Protein AF-A0A4Z1NS01-F1 (afdb_monomer_lite)

Secondary structure (DSSP, 8-state):
-EEE--HHHHHHHHHH----TTS---TTS-EEE-TT-HHHHHTHHHHHHHHHH---HHHHHHHHHHHHHHHHH--HHHHHHHHHHHTTEE-GGGGGGT--TT-EEEEEETTEEEEEEEEEEEEEEETTTEEEEEEEEEEEEE-SS-EEEEEEEEEEEHHHHSGGG--EEGGGSSEE-

Foldseek 3Di:
DDKDADLLLLVLLLVQCVDALADDNPSRGMDDADPVRLSCLQCLVVLVVCLVVDPPPVSNVVSVVSNVVNVVSQDPVNVVQVVQVVVQWHFQVCPSSADGQQDWKWAADPNDIFIWGFHDWDWDQDPVQGIKIKTWTWGWDDPPPDTDIDIDIDIFGNVVQPPPRDIHGQVVTNMHD

Structure (mmCIF, N/CA/C/O backbone):
data_AF-A0A4Z1NS01-F1
#
_entry.id   AF-A0A4Z1NS01-F1
#
loop_
_atom_site.group_PDB
_atom_site.id
_atom_site.type_symbol
_atom_site.label_atom_id
_atom_site.label_alt_id
_atom_site.label_comp_id
_atom_site.label_asym_id
_atom_s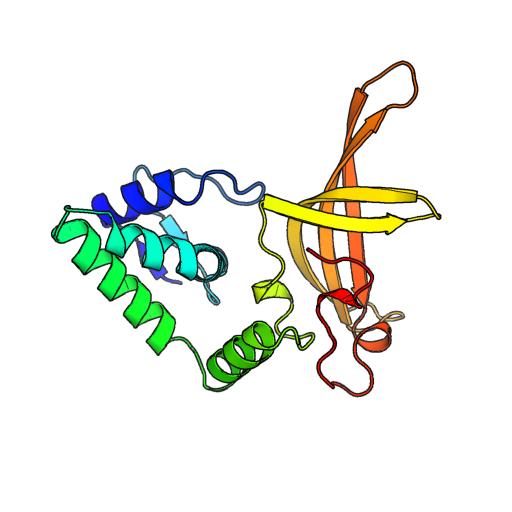ite.label_entity_id
_atom_site.label_seq_id
_atom_site.pdbx_PDB_ins_code
_atom_site.Cartn_x
_atom_site.Cartn_y
_atom_site.Cartn_z
_atom_site.occupancy
_atom_site.B_iso_or_equiv
_atom_site.auth_seq_id
_atom_site.auth_comp_id
_atom_site.auth_asym_id
_atom_site.auth_atom_id
_atom_site.pdbx_PDB_model_num
ATOM 1 N N . MET A 1 1 ? -14.064 10.890 -1.251 1.00 85.31 1 MET A N 1
ATOM 2 C CA . MET A 1 1 ? -13.662 11.161 0.141 1.00 85.31 1 MET A CA 1
ATOM 3 C C . MET A 1 1 ? -14.589 10.410 1.088 1.00 85.31 1 MET A C 1
ATOM 5 O O . MET A 1 1 ? -15.787 10.378 0.828 1.00 85.31 1 MET A O 1
ATOM 9 N N . VAL A 1 2 ? -14.050 9.786 2.135 1.00 88.50 2 VAL A N 1
ATOM 10 C CA . VAL A 1 2 ? -14.796 9.156 3.239 1.00 88.50 2 VAL A CA 1
ATOM 11 C C . VAL A 1 2 ? -14.303 9.752 4.553 1.00 88.50 2 VAL A C 1
ATOM 13 O O . VAL A 1 2 ? -13.106 9.991 4.690 1.00 88.50 2 VAL A O 1
ATOM 16 N N . THR A 1 3 ? -15.206 9.983 5.502 1.00 92.00 3 THR A N 1
ATOM 17 C CA . THR A 1 3 ? -14.872 10.524 6.826 1.00 92.00 3 THR A CA 1
ATOM 18 C C . THR A 1 3 ? -15.248 9.511 7.897 1.00 92.00 3 THR A C 1
ATOM 20 O O . THR A 1 3 ? -16.369 9.001 7.913 1.00 92.00 3 THR A O 1
ATOM 23 N N . ILE A 1 4 ? -14.306 9.217 8.790 1.00 91.56 4 ILE A N 1
ATOM 24 C CA . ILE A 1 4 ? -14.479 8.284 9.901 1.00 91.56 4 ILE A CA 1
ATOM 25 C C . ILE A 1 4 ? -14.627 9.087 11.192 1.00 91.56 4 ILE A C 1
ATOM 27 O O . ILE A 1 4 ? -13.698 9.777 11.603 1.00 91.56 4 ILE A O 1
ATOM 31 N N . ASN A 1 5 ? -15.791 8.945 11.831 1.00 91.94 5 ASN A N 1
ATOM 32 C CA . ASN A 1 5 ? -16.143 9.611 13.092 1.00 91.94 5 ASN A CA 1
ATOM 33 C C . ASN A 1 5 ? -16.364 8.629 14.254 1.00 91.94 5 ASN A C 1
ATOM 35 O O . ASN A 1 5 ? -16.701 9.049 15.355 1.00 91.94 5 ASN A O 1
ATOM 39 N N . SER A 1 6 ? -16.244 7.320 14.011 1.00 92.06 6 SER A N 1
ATOM 40 C CA . SER A 1 6 ? -16.468 6.293 15.034 1.00 92.06 6 SER A CA 1
ATOM 41 C C . SER A 1 6 ? -15.272 6.236 15.993 1.00 92.06 6 SER A C 1
ATOM 43 O O . SER A 1 6 ? -14.186 5.858 15.545 1.00 92.06 6 SER A O 1
ATOM 45 N N . PRO A 1 7 ? -15.431 6.554 17.295 1.00 90.88 7 PRO A N 1
ATOM 46 C CA . PRO A 1 7 ? -14.314 6.551 18.247 1.00 90.88 7 PRO A CA 1
ATOM 47 C C . PRO A 1 7 ? -13.628 5.183 18.372 1.00 90.88 7 PRO A C 1
ATOM 49 O O . PRO A 1 7 ? -12.417 5.092 18.545 1.00 90.88 7 PRO A O 1
ATOM 52 N N . GLN A 1 8 ? -14.402 4.109 18.246 1.00 90.31 8 GLN A N 1
ATOM 53 C CA . GLN A 1 8 ? -13.959 2.722 18.345 1.00 90.31 8 GLN A CA 1
ATOM 54 C C . GLN A 1 8 ? -13.109 2.366 17.131 1.00 90.31 8 GLN A C 1
ATOM 56 O O . GLN A 1 8 ? -12.007 1.850 17.281 1.00 90.31 8 GLN A O 1
ATOM 61 N N . LEU A 1 9 ? -13.581 2.723 15.934 1.00 89.94 9 LEU A N 1
ATOM 62 C CA . LEU A 1 9 ? -12.831 2.491 14.705 1.00 89.94 9 LEU A CA 1
ATOM 63 C C . LEU A 1 9 ? -11.557 3.342 14.655 1.00 89.94 9 LEU A C 1
ATOM 65 O O . LEU A 1 9 ? -10.509 2.849 14.252 1.00 89.94 9 LEU A O 1
ATOM 69 N N . LEU A 1 10 ? -11.624 4.593 15.113 1.00 91.50 10 LEU A N 1
ATOM 70 C CA . LEU A 1 10 ? -10.462 5.470 15.242 1.00 91.50 10 LEU A CA 1
ATOM 71 C C . LEU A 1 10 ? -9.421 4.898 16.211 1.00 91.50 10 LEU A C 1
ATOM 73 O O . LEU A 1 10 ? -8.236 4.852 15.883 1.00 91.50 10 LEU A O 1
ATOM 77 N N . LYS A 1 11 ? -9.857 4.386 17.367 1.00 89.56 11 LYS A N 1
ATOM 78 C CA . LYS A 1 11 ? -8.981 3.698 18.321 1.00 89.56 11 LYS A CA 1
ATOM 79 C C . LYS A 1 11 ? -8.326 2.466 17.692 1.00 89.56 11 LYS A C 1
ATOM 81 O O . LYS A 1 11 ? -7.112 2.314 17.801 1.00 89.56 11 LYS A O 1
ATOM 86 N N . THR A 1 12 ? -9.092 1.627 16.993 1.00 89.81 12 THR A N 1
ATOM 87 C CA . THR A 1 12 ? -8.538 0.469 16.276 1.00 89.81 12 THR A CA 1
ATOM 88 C C . THR A 1 12 ? -7.515 0.902 15.223 1.00 89.81 12 THR A C 1
ATOM 90 O O . THR A 1 12 ? -6.423 0.344 15.166 1.00 89.81 12 THR A O 1
ATOM 93 N N . LEU A 1 13 ? -7.810 1.925 14.417 1.00 89.44 13 LEU A N 1
ATOM 94 C CA . LEU A 1 13 ? -6.865 2.440 13.422 1.00 89.44 13 LEU A CA 1
ATOM 95 C C . LEU A 1 13 ? -5.586 2.977 14.077 1.00 89.44 13 LEU A C 1
ATOM 97 O O . LEU A 1 13 ? -4.500 2.684 13.588 1.00 89.44 13 LEU A O 1
ATOM 101 N N . LYS A 1 14 ? -5.685 3.660 15.221 1.00 88.31 14 LYS A N 1
ATOM 102 C CA . LYS A 1 14 ? -4.523 4.114 16.003 1.00 88.31 14 LYS A CA 1
ATOM 103 C C . LYS A 1 14 ? -3.631 2.959 16.467 1.00 88.31 14 LYS A C 1
ATOM 105 O O . LYS A 1 14 ? -2.412 3.096 16.500 1.00 88.31 14 LYS A O 1
ATOM 110 N N . GLU A 1 15 ? -4.224 1.821 16.823 1.00 86.31 15 GLU A N 1
ATOM 111 C CA . GLU A 1 15 ? -3.492 0.621 17.254 1.00 86.31 15 GLU A CA 1
ATOM 112 C C . GLU A 1 15 ? -2.806 -0.110 16.082 1.00 86.31 15 GLU A C 1
ATOM 114 O O . GLU A 1 15 ? -1.717 -0.678 16.251 1.00 86.31 15 GLU A O 1
ATOM 119 N N . LEU A 1 16 ? -3.437 -0.097 14.902 1.00 86.12 16 LEU A N 1
ATOM 120 C CA . LEU A 1 16 ? -2.968 -0.803 13.704 1.00 86.12 16 LEU A CA 1
ATOM 121 C C . LEU A 1 16 ? -1.969 0.017 12.878 1.00 86.12 16 LEU A C 1
ATOM 123 O O . LEU A 1 16 ? -0.950 -0.511 12.428 1.00 86.12 16 LEU A O 1
ATOM 127 N N . VAL A 1 17 ? -2.227 1.310 12.692 1.00 83.25 17 VAL A N 1
ATOM 128 C CA . VAL A 1 17 ? -1.383 2.224 11.914 1.00 83.25 17 VAL A CA 1
ATOM 129 C C . VAL A 1 17 ? -0.287 2.777 12.822 1.00 83.25 17 VAL A C 1
ATOM 131 O O . VAL A 1 17 ? -0.294 3.933 13.235 1.00 83.25 17 VAL A O 1
ATOM 134 N N . ARG A 1 18 ? 0.669 1.913 13.173 1.00 70.19 18 ARG A N 1
ATOM 135 C CA . ARG A 1 18 ? 1.749 2.257 14.115 1.00 70.19 18 ARG A CA 1
ATOM 136 C C . ARG A 1 18 ? 2.758 3.250 13.548 1.00 70.19 18 ARG A C 1
ATOM 138 O O . ARG A 1 18 ? 3.418 3.949 14.308 1.00 70.19 18 ARG A O 1
ATOM 145 N N . PHE A 1 19 ? 2.910 3.276 12.228 1.00 72.31 19 PHE A N 1
ATOM 146 C CA . PHE A 1 19 ? 3.875 4.126 11.551 1.00 72.31 19 PHE A CA 1
ATOM 147 C C . PHE A 1 19 ? 3.408 4.417 10.125 1.00 72.31 19 PHE A C 1
ATOM 149 O O . PHE A 1 19 ? 3.300 3.505 9.312 1.00 72.31 19 PHE A O 1
ATOM 156 N N . SER A 1 20 ? 3.145 5.689 9.833 1.00 71.38 20 SER A N 1
ATOM 157 C CA . SER A 1 20 ? 2.929 6.191 8.477 1.00 71.38 20 SER A CA 1
ATOM 158 C C . SER A 1 20 ? 3.734 7.482 8.328 1.00 71.38 20 SER A C 1
ATOM 160 O O . SER A 1 20 ? 3.365 8.494 8.921 1.00 71.38 20 SER A O 1
ATOM 162 N N . PRO A 1 21 ? 4.859 7.483 7.592 1.00 68.56 21 PRO A N 1
ATOM 163 C CA . PRO A 1 21 ? 5.715 8.669 7.466 1.00 68.56 21 PRO A CA 1
ATOM 164 C C . PRO A 1 21 ? 5.042 9.855 6.771 1.00 68.56 21 PRO A C 1
ATOM 166 O O . PRO A 1 21 ? 5.552 10.971 6.821 1.00 68.56 21 PRO A O 1
ATOM 169 N N . SER A 1 22 ? 3.959 9.592 6.044 1.00 65.44 22 SER A N 1
ATOM 170 C CA . SER A 1 22 ? 3.348 10.522 5.100 1.00 65.44 22 SER A CA 1
ATOM 171 C C . SER A 1 22 ? 2.025 11.112 5.545 1.00 65.44 22 SER A C 1
ATOM 173 O O . SER A 1 22 ? 1.581 12.083 4.935 1.00 65.44 22 SER A O 1
ATOM 175 N N . GLU A 1 23 ? 1.415 10.560 6.589 1.00 69.62 23 GLU A N 1
ATOM 176 C CA . GLU A 1 23 ? 0.100 10.965 7.069 1.00 69.62 23 GLU A CA 1
ATOM 177 C C . GLU A 1 23 ? 0.149 11.219 8.578 1.00 69.62 23 GLU A C 1
ATOM 179 O O . GLU A 1 23 ? 0.834 10.516 9.322 1.00 69.62 23 GLU A O 1
ATOM 184 N N . SER A 1 24 ? -0.584 12.233 9.041 1.00 67.88 24 SER A N 1
ATOM 185 C CA . SER A 1 24 ? -0.752 12.491 10.473 1.00 67.88 24 SER A CA 1
ATOM 186 C C . SER A 1 24 ? -1.533 11.344 11.116 1.00 67.88 24 SER A C 1
ATOM 188 O O . SER A 1 24 ? -2.661 11.064 10.712 1.00 67.88 24 SER A O 1
ATOM 190 N N . LEU A 1 25 ? -0.967 10.719 12.149 1.00 71.75 25 LEU A N 1
ATOM 191 C CA . LEU A 1 25 ? -1.591 9.623 12.906 1.00 71.75 25 LEU A CA 1
ATOM 192 C C . LEU A 1 25 ? -2.531 10.128 14.018 1.00 71.75 25 LEU A C 1
ATOM 194 O O . LEU A 1 25 ? -2.655 9.515 15.082 1.00 71.75 25 LEU A O 1
ATOM 198 N N . ASP A 1 26 ? -3.197 11.255 13.773 1.00 78.12 26 ASP A N 1
ATOM 199 C CA . ASP A 1 26 ? -4.083 11.906 14.734 1.00 78.12 26 ASP A CA 1
ATOM 200 C C . ASP A 1 26 ? -5.495 11.322 14.635 1.00 78.12 26 ASP A C 1
ATOM 202 O O . ASP A 1 26 ? -6.409 11.888 14.039 1.00 78.12 26 ASP A O 1
ATOM 206 N N . PHE A 1 27 ? -5.678 10.155 15.249 1.00 82.31 27 PHE A N 1
ATOM 207 C CA . PHE A 1 27 ? -6.963 9.450 15.308 1.00 82.31 27 PHE A CA 1
ATOM 208 C C . PHE A 1 27 ? -7.863 9.902 16.474 1.00 82.31 27 PHE A C 1
ATOM 210 O O . PHE A 1 27 ? -8.794 9.196 16.843 1.00 82.31 27 PHE A O 1
ATOM 217 N N . ASP A 1 28 ? -7.605 11.054 17.095 1.00 80.62 28 ASP A N 1
ATOM 218 C CA . ASP A 1 28 ? -8.315 11.458 18.319 1.00 80.62 28 ASP A CA 1
ATOM 219 C C . ASP A 1 28 ? -9.682 12.121 18.060 1.00 80.62 28 ASP A C 1
ATOM 221 O O . ASP A 1 28 ? -10.482 12.250 18.986 1.00 80.62 28 ASP A O 1
ATOM 225 N N . THR A 1 29 ? -9.970 12.549 16.824 1.00 84.06 29 THR A N 1
ATOM 226 C CA . THR A 1 29 ? -11.216 13.272 16.493 1.00 84.06 29 THR A CA 1
ATOM 227 C C . THR A 1 29 ? -11.957 12.683 15.295 1.00 84.06 29 THR A C 1
ATOM 229 O O . THR A 1 29 ? -12.912 11.935 15.469 1.00 84.06 29 THR A O 1
ATOM 232 N N . GLN A 1 30 ? -11.538 13.031 14.083 1.00 87.94 30 GLN A N 1
ATOM 233 C CA . GLN A 1 30 ? -12.054 12.502 12.828 1.00 87.94 30 GLN A CA 1
ATOM 234 C C . GLN A 1 30 ? -10.909 12.427 11.826 1.00 87.94 30 GLN A C 1
ATOM 236 O O . GLN A 1 30 ? -10.032 13.291 11.808 1.00 87.94 30 GLN A O 1
ATOM 241 N N . VAL A 1 31 ? -10.949 11.430 10.951 1.00 89.06 31 VAL A N 1
ATOM 242 C CA . VAL A 1 31 ? -9.994 11.307 9.843 1.00 89.06 31 VAL A CA 1
ATOM 243 C C . VAL A 1 31 ? -10.754 11.206 8.532 1.00 89.06 31 VAL A C 1
ATOM 245 O O . VAL A 1 31 ? -11.840 10.625 8.476 1.00 89.06 31 VAL A O 1
ATOM 248 N N . SER A 1 32 ? -10.208 11.807 7.477 1.00 89.62 32 SER A N 1
ATOM 249 C CA . SER A 1 32 ? -10.791 11.754 6.137 1.00 89.62 32 SER A CA 1
ATOM 250 C C . SER A 1 32 ? -9.783 11.207 5.144 1.00 89.62 32 SER A C 1
ATOM 252 O O . SER A 1 32 ? -8.623 11.606 5.157 1.00 89.62 32 SER A O 1
ATOM 254 N N . TYR A 1 33 ? -10.248 10.311 4.277 1.00 89.19 33 TYR A N 1
ATOM 255 C CA . TYR A 1 33 ? -9.426 9.664 3.262 1.00 89.19 33 TYR A CA 1
ATOM 256 C C . TYR A 1 33 ? -10.043 9.843 1.880 1.00 89.19 33 TYR A C 1
ATOM 258 O O . TYR A 1 33 ? -11.251 9.664 1.683 1.00 89.19 33 TYR A O 1
ATOM 266 N N . ASP A 1 34 ? -9.205 10.170 0.904 1.00 88.81 34 ASP A N 1
ATOM 267 C CA . ASP A 1 34 ? -9.600 10.259 -0.495 1.00 88.81 34 ASP A CA 1
ATOM 268 C C . ASP A 1 34 ? -9.497 8.919 -1.207 1.00 88.81 34 ASP A C 1
ATOM 270 O O . ASP A 1 34 ? -8.727 8.049 -0.810 1.00 88.81 34 ASP A O 1
ATOM 274 N N . SER A 1 35 ? -10.287 8.758 -2.273 1.00 85.94 35 SER A N 1
ATOM 275 C CA . SER A 1 35 ? -10.190 7.593 -3.155 1.00 85.94 35 SER A CA 1
ATOM 276 C C . SER A 1 35 ? -8.790 7.555 -3.796 1.00 85.94 35 SER A C 1
ATOM 278 O O . SER A 1 35 ? -8.307 8.608 -4.219 1.00 85.94 35 SER A O 1
ATOM 280 N N . PRO A 1 36 ? -8.122 6.388 -3.870 1.00 88.19 36 PRO A N 1
ATOM 281 C CA . PRO A 1 36 ? -8.668 5.047 -3.665 1.00 88.19 36 PRO A CA 1
ATOM 282 C C . PRO A 1 36 ? -8.473 4.504 -2.242 1.00 88.19 36 PRO A C 1
ATOM 284 O O . PRO A 1 36 ? -8.387 3.300 -2.054 1.00 88.19 36 PRO A O 1
ATOM 287 N N . TYR A 1 37 ? -8.445 5.378 -1.234 1.00 89.81 37 TYR A N 1
ATOM 288 C CA . TYR A 1 37 ? -8.426 5.041 0.191 1.00 89.81 37 TYR A CA 1
ATOM 289 C C . TYR A 1 37 ? -7.190 4.227 0.594 1.00 89.81 37 TYR A C 1
ATOM 291 O O . TYR A 1 37 ? -7.299 3.234 1.314 1.00 89.81 37 TYR A O 1
ATOM 299 N N . ASN A 1 38 ? -6.013 4.653 0.115 1.00 88.25 38 ASN A N 1
ATOM 300 C CA . ASN A 1 38 ? -4.746 3.916 0.199 1.00 88.25 38 ASN A CA 1
ATOM 301 C C . ASN A 1 38 ? -4.471 3.345 1.590 1.00 88.25 38 ASN A C 1
ATOM 303 O O . ASN A 1 38 ? -4.309 2.134 1.722 1.00 88.25 38 ASN A O 1
ATOM 307 N N . LEU A 1 39 ? -4.477 4.189 2.628 1.00 88.31 39 LEU A N 1
ATOM 308 C CA . LEU A 1 39 ? -4.221 3.759 4.004 1.00 88.31 39 LEU A CA 1
ATOM 309 C C . LEU A 1 39 ? -5.190 2.646 4.433 1.00 88.31 39 LEU A C 1
ATOM 311 O O . LEU A 1 39 ? -4.768 1.608 4.939 1.00 88.31 39 LEU A O 1
ATOM 315 N N . LEU A 1 40 ? -6.487 2.809 4.165 1.00 91.00 40 LEU A N 1
ATOM 316 C CA . LEU A 1 40 ? -7.503 1.823 4.542 1.00 91.00 40 LEU A CA 1
ATOM 317 C C . LEU A 1 40 ? -7.327 0.498 3.780 1.00 91.00 40 LEU A C 1
ATOM 319 O O . LEU A 1 40 ? -7.480 -0.575 4.363 1.00 91.00 40 LEU A O 1
ATOM 323 N N . HIS A 1 41 ? -6.956 0.552 2.498 1.00 90.81 41 HIS A N 1
ATOM 324 C CA . HIS A 1 41 ? -6.635 -0.644 1.715 1.00 90.81 41 HIS A CA 1
ATOM 325 C C . HIS A 1 41 ? -5.375 -1.352 2.224 1.00 90.81 41 HIS A C 1
ATOM 327 O O . HIS A 1 41 ? -5.375 -2.578 2.350 1.00 90.81 41 HIS A O 1
ATOM 333 N N . HIS A 1 42 ? -4.332 -0.594 2.557 1.00 90.44 42 HIS A N 1
ATOM 334 C CA . HIS A 1 42 ? -3.060 -1.109 3.060 1.00 90.44 42 HIS A CA 1
ATOM 335 C C . HIS A 1 42 ? -3.147 -1.778 4.429 1.00 90.44 42 HIS A C 1
ATOM 337 O O . HIS A 1 42 ? -2.295 -2.607 4.743 1.00 90.44 42 HIS A O 1
ATOM 343 N N . HIS A 1 43 ? -4.144 -1.414 5.236 1.00 90.75 43 HIS A N 1
ATOM 344 C CA . HIS A 1 43 ? -4.374 -1.988 6.562 1.00 90.75 43 HIS A CA 1
ATOM 345 C C . HIS A 1 43 ? -5.556 -2.969 6.604 1.00 90.75 43 HIS A C 1
ATOM 347 O O . HIS A 1 43 ? -6.006 -3.379 7.676 1.00 90.75 43 HIS A O 1
ATOM 353 N N . ARG A 1 44 ? -6.086 -3.372 5.438 1.00 90.88 44 ARG A N 1
ATOM 354 C CA . ARG A 1 44 ? -7.242 -4.279 5.344 1.00 90.88 44 ARG A CA 1
ATOM 355 C C . ARG A 1 44 ? -6.961 -5.647 5.970 1.00 90.88 44 ARG A C 1
ATOM 357 O O . ARG A 1 44 ? -7.859 -6.226 6.579 1.00 90.88 44 ARG A O 1
ATOM 364 N N . ALA A 1 45 ? -5.749 -6.177 5.802 1.00 89.25 45 ALA A N 1
ATOM 365 C CA . ALA A 1 45 ? -5.369 -7.475 6.356 1.00 89.25 45 ALA A CA 1
ATOM 366 C C . ALA A 1 45 ? -5.300 -7.423 7.889 1.00 89.25 45 ALA A C 1
ATOM 368 O O . ALA A 1 45 ? -5.826 -8.307 8.562 1.00 89.25 45 ALA A O 1
ATOM 369 N N . GLU A 1 46 ? -4.733 -6.353 8.438 1.00 91.25 46 GLU A N 1
ATOM 370 C CA . GLU A 1 46 ? -4.630 -6.126 9.877 1.00 91.25 46 GLU A CA 1
ATOM 371 C C . GLU A 1 46 ? -5.999 -5.891 10.514 1.00 91.25 46 GLU A C 1
ATOM 373 O O . GLU A 1 46 ? -6.258 -6.413 11.595 1.00 91.25 46 GLU A O 1
ATOM 378 N N . LEU A 1 47 ? -6.908 -5.189 9.829 1.00 92.19 47 LEU A N 1
ATOM 379 C CA . LEU A 1 47 ? -8.302 -5.054 10.264 1.00 92.19 47 LEU A CA 1
ATOM 380 C C . LEU A 1 47 ? -9.001 -6.419 10.334 1.00 92.19 47 LEU A C 1
ATOM 382 O O . LEU A 1 47 ? -9.666 -6.719 11.323 1.00 92.19 47 LEU A O 1
ATOM 386 N N . LEU A 1 48 ? -8.829 -7.269 9.316 1.00 91.50 48 LEU A N 1
ATOM 387 C CA . LEU A 1 48 ? -9.383 -8.629 9.311 1.00 91.50 48 LEU A CA 1
ATOM 388 C C . LEU A 1 48 ? -8.805 -9.503 10.429 1.00 91.50 48 LEU A C 1
ATOM 390 O O . LEU A 1 48 ? -9.525 -10.332 10.983 1.00 91.50 48 LEU A O 1
ATOM 394 N N . GLU A 1 49 ? -7.526 -9.332 10.761 1.00 91.75 49 GLU A N 1
ATOM 395 C CA . GLU A 1 49 ? -6.886 -10.060 11.856 1.00 91.75 49 GLU A CA 1
ATOM 396 C C . GLU A 1 49 ? -7.347 -9.554 13.227 1.00 91.75 49 GLU A C 1
ATOM 398 O O . GLU A 1 49 ? -7.671 -10.356 14.103 1.00 91.75 49 GLU A O 1
ATOM 403 N N . TYR A 1 50 ? -7.480 -8.236 13.392 1.00 90.25 50 TYR A N 1
ATOM 404 C CA . TYR A 1 50 ? -8.023 -7.616 14.602 1.00 90.25 50 TYR A CA 1
ATOM 405 C C . TYR A 1 50 ? -9.419 -8.149 14.937 1.00 90.25 50 TYR A C 1
ATOM 407 O O . TYR A 1 50 ? -9.730 -8.422 16.096 1.00 90.25 50 TYR A O 1
ATOM 415 N N . LYS A 1 51 ? -10.252 -8.390 13.916 1.00 90.94 51 LYS A N 1
ATOM 416 C CA . LYS A 1 51 ? -11.583 -8.976 14.114 1.00 90.94 51 LYS A CA 1
ATOM 417 C C . LYS A 1 51 ? -11.574 -10.361 14.757 1.00 90.94 51 LYS A C 1
ATOM 419 O O . LYS A 1 51 ? -12.559 -10.737 15.380 1.00 90.94 51 LYS A O 1
ATOM 424 N N . LYS A 1 52 ? -10.506 -11.142 14.579 1.00 90.12 52 LYS A N 1
ATOM 425 C CA . LYS A 1 52 ? -10.414 -12.498 15.144 1.00 90.12 52 LYS A CA 1
ATOM 426 C C . LYS A 1 52 ? -10.058 -12.486 16.627 1.00 90.12 52 LYS A C 1
ATOM 428 O O . LYS A 1 52 ? -10.290 -13.480 17.307 1.00 90.12 52 LYS A O 1
ATOM 433 N N . THR A 1 53 ? -9.446 -11.404 17.101 1.00 88.12 53 THR A N 1
ATOM 434 C CA . THR A 1 53 ? -8.865 -11.311 18.445 1.00 88.12 53 THR A CA 1
ATOM 435 C C . THR A 1 53 ? -9.614 -10.342 19.356 1.00 88.12 53 THR A C 1
ATOM 437 O O . THR A 1 53 ? -9.525 -10.477 20.576 1.00 88.12 53 THR A O 1
ATOM 440 N N . SER A 1 54 ? -10.364 -9.390 18.795 1.00 87.62 54 SER A N 1
ATOM 441 C CA . SER A 1 54 ? -11.132 -8.414 19.567 1.00 87.62 54 SER A CA 1
ATOM 442 C C . SER A 1 54 ? -12.440 -8.991 20.119 1.00 87.62 54 SER A C 1
ATOM 444 O O . SER A 1 54 ? -13.141 -9.738 19.440 1.00 87.62 54 SER A O 1
ATOM 446 N N . ALA A 1 55 ? -12.781 -8.593 21.346 1.00 88.25 55 ALA A N 1
ATOM 447 C CA . ALA A 1 55 ? -14.059 -8.881 22.004 1.00 88.25 55 ALA A CA 1
ATOM 448 C C . ALA A 1 55 ? -15.012 -7.666 22.022 1.00 88.25 55 ALA A C 1
ATOM 450 O O . ALA A 1 55 ? -16.100 -7.747 22.584 1.00 88.25 55 ALA A O 1
ATOM 451 N N . ASP A 1 56 ? -14.602 -6.529 21.449 1.00 90.38 56 ASP A N 1
ATOM 452 C CA . ASP A 1 56 ? -15.428 -5.320 21.374 1.00 90.38 56 ASP A CA 1
ATOM 453 C C . ASP A 1 56 ? -16.414 -5.429 20.200 1.00 90.38 56 ASP A C 1
ATOM 455 O O . ASP A 1 56 ? -16.064 -5.148 19.053 1.00 90.38 56 ASP A O 1
ATOM 459 N N . GLU A 1 57 ? -17.649 -5.847 20.491 1.00 90.38 57 GLU A N 1
ATOM 460 C CA . GLU A 1 57 ? -18.716 -6.037 19.496 1.00 90.38 57 GLU A CA 1
ATOM 461 C C . GLU A 1 57 ? -18.967 -4.778 18.651 1.00 90.38 57 GLU A C 1
ATOM 463 O O . GLU A 1 57 ? -19.100 -4.865 17.431 1.00 90.38 57 GLU A O 1
ATOM 468 N N . THR A 1 58 ? -18.940 -3.590 19.263 1.00 89.75 58 THR A N 1
ATOM 469 C CA . THR A 1 58 ? -19.155 -2.322 18.549 1.00 89.75 58 THR A CA 1
ATOM 470 C C . THR A 1 58 ? -17.998 -2.007 17.601 1.00 89.75 58 THR A C 1
ATOM 472 O O . THR A 1 58 ? -18.212 -1.533 16.482 1.00 89.75 58 THR A O 1
ATOM 475 N N . ALA A 1 59 ? -16.754 -2.270 18.012 1.00 89.94 59 ALA A N 1
ATOM 476 C CA . ALA A 1 59 ? -15.609 -2.129 17.116 1.00 89.94 59 ALA A CA 1
ATOM 477 C C . ALA A 1 59 ? -15.706 -3.105 15.932 1.00 89.94 59 ALA A C 1
ATOM 479 O O . ALA A 1 59 ? -15.453 -2.709 14.794 1.00 89.94 59 ALA A O 1
ATOM 480 N N . LEU A 1 60 ? -16.118 -4.352 16.177 1.00 93.00 60 LEU A N 1
ATOM 481 C CA . LEU A 1 60 ? -16.289 -5.364 15.131 1.00 93.00 60 LEU A CA 1
ATOM 482 C C . LEU A 1 60 ? -17.330 -4.945 14.085 1.00 93.00 60 LEU A C 1
ATOM 484 O O . LEU A 1 60 ? -17.036 -5.020 12.890 1.00 93.00 60 LEU A O 1
ATOM 488 N N . GLU A 1 61 ? -18.492 -4.448 14.517 1.00 93.88 61 GLU A N 1
ATOM 489 C CA . GLU A 1 61 ? -19.546 -3.949 13.621 1.00 93.88 61 GLU A CA 1
ATOM 490 C C . GLU A 1 61 ? -19.059 -2.784 12.748 1.00 93.88 61 GLU A C 1
ATOM 492 O O . GLU A 1 61 ? -19.290 -2.756 11.536 1.00 93.88 61 GLU A O 1
ATOM 497 N N . HIS A 1 62 ? -18.329 -1.831 13.335 1.00 93.88 62 HIS A N 1
ATOM 498 C CA . HIS A 1 62 ? -17.785 -0.698 12.587 1.00 93.88 62 HIS A CA 1
ATOM 499 C C . HIS A 1 62 ? -16.687 -1.105 11.597 1.00 93.88 62 HIS A C 1
ATOM 501 O O . HIS A 1 62 ? -16.624 -0.557 10.493 1.00 93.88 62 HIS A O 1
ATOM 507 N N . ILE A 1 63 ? -15.836 -2.070 11.959 1.00 93.81 63 ILE A N 1
ATOM 508 C CA . ILE A 1 63 ? -14.841 -2.628 11.036 1.00 93.81 63 ILE A CA 1
ATOM 509 C C . ILE A 1 63 ? -15.546 -3.355 9.886 1.00 93.81 63 ILE A C 1
ATOM 511 O O . ILE A 1 63 ? -15.132 -3.205 8.737 1.00 93.81 63 ILE A O 1
ATOM 515 N N . ASP A 1 64 ? -16.621 -4.097 10.154 1.00 94.12 64 ASP A N 1
ATOM 516 C CA . ASP A 1 64 ? -17.403 -4.759 9.106 1.00 94.12 64 ASP A CA 1
ATOM 517 C C . ASP A 1 64 ? -18.018 -3.770 8.123 1.00 94.12 64 ASP A C 1
ATOM 519 O O . ASP A 1 64 ? -17.897 -3.953 6.908 1.00 94.12 64 ASP A O 1
ATOM 523 N N . LEU A 1 65 ? -18.597 -2.683 8.631 1.00 94.25 65 LEU A N 1
ATOM 524 C CA . LEU A 1 65 ? -19.113 -1.604 7.796 1.00 94.25 65 LEU A CA 1
ATOM 525 C C 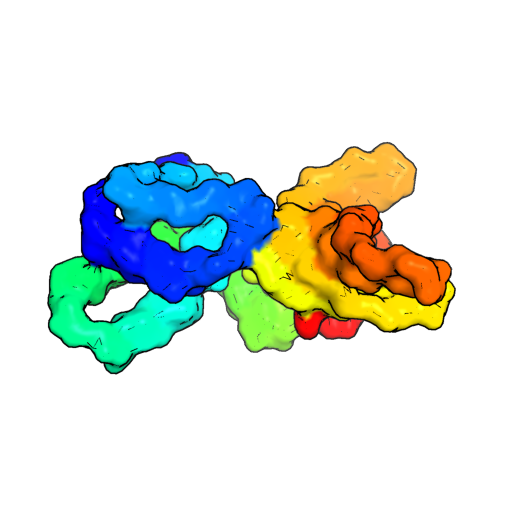. LEU A 1 65 ? -18.006 -0.998 6.924 1.00 94.25 65 LEU A C 1
ATOM 527 O O . LEU A 1 65 ? -18.201 -0.818 5.720 1.00 94.25 65 LEU A O 1
ATOM 531 N N . LEU A 1 66 ? -16.830 -0.730 7.501 1.00 93.19 66 LEU A N 1
ATOM 532 C CA . LEU A 1 66 ? -15.685 -0.206 6.756 1.00 93.19 66 LEU A CA 1
ATOM 533 C C . LEU A 1 66 ? -15.227 -1.177 5.655 1.00 93.19 66 LEU A C 1
ATOM 535 O O . LEU A 1 66 ? -15.010 -0.772 4.513 1.00 93.19 66 LEU A O 1
ATOM 539 N N . LEU A 1 67 ? -15.082 -2.465 5.969 1.00 92.38 67 LEU A N 1
ATOM 540 C CA . LEU A 1 67 ? -14.639 -3.478 5.008 1.00 92.38 67 LEU A CA 1
ATOM 541 C C . LEU A 1 67 ? -15.650 -3.689 3.877 1.00 92.38 67 LEU A C 1
ATOM 543 O O . LEU A 1 67 ? -15.236 -3.912 2.731 1.00 92.38 67 LEU A O 1
ATOM 547 N N . LEU A 1 68 ? -16.946 -3.612 4.196 1.00 92.75 68 LEU A N 1
ATOM 548 C CA . LEU A 1 68 ? -18.039 -3.658 3.229 1.00 92.75 68 LEU A CA 1
ATOM 549 C C . LEU A 1 68 ? -17.993 -2.442 2.300 1.00 92.75 68 LEU A C 1
ATOM 551 O O . LEU A 1 68 ? -18.046 -2.620 1.086 1.00 92.75 68 LEU A O 1
ATOM 555 N N . PHE A 1 69 ? -17.807 -1.241 2.853 1.00 92.56 69 PHE A N 1
ATOM 556 C CA . PHE A 1 69 ? -17.631 -0.009 2.081 1.00 92.56 69 PHE A CA 1
ATOM 557 C C . PHE A 1 69 ? -16.435 -0.103 1.121 1.00 92.56 69 PHE A C 1
ATOM 559 O O . PHE A 1 69 ? -16.572 0.101 -0.083 1.00 92.56 69 PHE A O 1
ATOM 566 N N . LEU A 1 70 ? -15.261 -0.519 1.605 1.00 91.12 70 LEU A N 1
ATOM 567 C CA . LEU A 1 70 ? -14.090 -0.698 0.735 1.00 91.12 70 LEU A CA 1
ATOM 568 C C . LEU A 1 70 ? -14.339 -1.744 -0.366 1.00 91.12 70 LEU A C 1
ATOM 570 O O . LEU A 1 70 ? -13.796 -1.644 -1.464 1.00 91.12 70 LEU A O 1
ATOM 574 N N . ALA A 1 71 ? -15.138 -2.777 -0.082 1.00 88.31 71 ALA A N 1
ATOM 575 C CA . ALA A 1 71 ? -15.490 -3.799 -1.063 1.00 88.31 71 ALA A CA 1
ATOM 576 C C . ALA A 1 71 ? -16.539 -3.327 -2.086 1.00 88.31 71 ALA A C 1
ATOM 578 O O . ALA A 1 71 ? -16.514 -3.819 -3.220 1.00 88.31 71 ALA A O 1
ATOM 579 N N . SER A 1 72 ? -17.439 -2.411 -1.711 1.00 89.00 72 SER A N 1
ATOM 580 C CA . SER A 1 72 ? -18.415 -1.809 -2.627 1.00 89.00 72 SER A CA 1
ATOM 581 C C . SER A 1 72 ? -17.763 -0.802 -3.568 1.00 89.00 72 SER A C 1
ATOM 583 O O . SER A 1 72 ? -18.097 -0.788 -4.749 1.00 89.00 72 SER A O 1
ATOM 585 N N . GLU A 1 73 ? -16.782 -0.040 -3.078 1.00 88.06 73 GLU A N 1
ATOM 586 C CA . GLU A 1 73 ? -16.001 0.906 -3.891 1.00 88.06 73 GLU A CA 1
ATOM 587 C C . GLU A 1 73 ? -14.994 0.207 -4.819 1.00 88.06 73 GLU A C 1
ATOM 589 O O . GLU A 1 73 ? -14.538 0.774 -5.816 1.00 88.06 73 GLU A O 1
ATOM 594 N N . ALA A 1 74 ? -14.645 -1.051 -4.529 1.00 83.62 74 ALA A N 1
ATOM 595 C CA . ALA A 1 74 ? -13.771 -1.833 -5.387 1.00 83.62 74 ALA A CA 1
ATOM 596 C C . ALA A 1 74 ? -14.456 -2.134 -6.731 1.00 83.62 74 ALA A C 1
ATOM 598 O O . ALA A 1 74 ? -15.339 -2.990 -6.834 1.00 83.62 74 ALA A O 1
ATOM 599 N N . SER A 1 75 ? -13.991 -1.467 -7.788 1.00 81.69 75 SER A N 1
ATOM 600 C CA . SER A 1 75 ? -14.345 -1.813 -9.167 1.00 81.69 75 SER A CA 1
ATOM 601 C C . SER A 1 75 ? -13.898 -3.238 -9.526 1.00 81.69 75 SER A C 1
ATOM 603 O O . SER A 1 75 ? -13.033 -3.825 -8.868 1.00 81.69 75 SER A O 1
ATOM 605 N N . ASP A 1 76 ? -14.420 -3.788 -10.625 1.00 84.31 76 ASP A N 1
ATOM 606 C CA . ASP A 1 76 ? -13.968 -5.089 -11.140 1.00 84.31 76 ASP A CA 1
ATOM 607 C C . ASP A 1 76 ? -12.456 -5.118 -11.387 1.00 84.31 76 ASP A C 1
ATOM 609 O O . ASP A 1 76 ? -11.796 -6.115 -11.088 1.00 84.31 76 ASP A O 1
ATOM 613 N N . LYS A 1 77 ? -11.883 -3.988 -11.822 1.00 81.62 77 LYS A N 1
ATOM 614 C CA . LYS A 1 77 ? -10.431 -3.822 -11.955 1.00 81.62 77 LYS A CA 1
ATOM 615 C C . LYS A 1 77 ? -9.712 -3.967 -10.616 1.00 81.62 77 LYS A C 1
ATOM 617 O O . LYS A 1 77 ? -8.712 -4.671 -10.550 1.00 81.62 77 LYS A O 1
ATOM 622 N N . GLY A 1 78 ? -10.248 -3.377 -9.547 1.00 84.56 78 GLY A N 1
ATOM 623 C CA . GLY A 1 78 ? -9.699 -3.519 -8.196 1.00 84.56 78 GLY A CA 1
ATOM 624 C C . GLY A 1 78 ? -9.714 -4.971 -7.711 1.00 84.56 78 GLY A C 1
ATOM 625 O O . GLY A 1 78 ? -8.716 -5.463 -7.192 1.00 84.56 78 GLY A O 1
ATOM 626 N N . ARG A 1 79 ? -10.806 -5.707 -7.960 1.00 86.69 79 ARG A N 1
ATOM 627 C CA . ARG A 1 79 ? -10.900 -7.138 -7.605 1.00 86.69 79 ARG A CA 1
ATOM 628 C C . ARG A 1 79 ? -9.901 -7.995 -8.384 1.00 86.69 79 ARG A C 1
ATOM 630 O O . ARG A 1 79 ? -9.299 -8.907 -7.814 1.00 86.69 79 ARG A O 1
ATOM 637 N N . VAL A 1 80 ? -9.717 -7.713 -9.675 1.00 88.50 80 VAL A N 1
ATOM 638 C CA . VAL A 1 80 ? -8.700 -8.373 -10.509 1.00 88.50 80 VAL A CA 1
ATOM 639 C C . VAL A 1 80 ? -7.294 -8.044 -10.006 1.00 88.50 80 VAL A C 1
ATOM 641 O O . VAL A 1 80 ? -6.485 -8.958 -9.861 1.00 88.50 80 VAL A O 1
ATOM 644 N N . ALA A 1 81 ? -7.024 -6.784 -9.660 1.00 89.00 81 ALA A N 1
ATOM 645 C CA . ALA A 1 81 ? -5.747 -6.353 -9.098 1.00 89.00 81 ALA A CA 1
ATOM 646 C C . ALA A 1 81 ? -5.414 -7.093 -7.796 1.00 89.00 81 ALA A C 1
ATOM 648 O O . ALA A 1 81 ? -4.321 -7.638 -7.668 1.00 89.00 81 ALA A O 1
ATOM 649 N N . THR A 1 82 ? -6.368 -7.208 -6.866 1.00 88.06 82 THR A N 1
ATOM 650 C CA . THR A 1 82 ? -6.172 -7.970 -5.621 1.00 88.06 82 THR A CA 1
ATOM 651 C C . THR A 1 82 ? -5.830 -9.436 -5.893 1.00 88.06 82 THR A C 1
ATOM 653 O O . THR A 1 82 ? -4.918 -9.975 -5.269 1.00 88.06 82 THR A O 1
ATOM 656 N N . LYS A 1 83 ? -6.520 -10.089 -6.840 1.00 90.62 83 LYS A N 1
ATOM 657 C CA . LYS A 1 83 ? -6.218 -11.482 -7.221 1.00 90.62 83 LYS A CA 1
ATOM 658 C C . LYS A 1 83 ? -4.831 -11.622 -7.848 1.00 90.62 83 LYS A C 1
ATOM 660 O O . LYS A 1 83 ? -4.125 -12.581 -7.555 1.00 90.62 83 LYS A O 1
ATOM 665 N N . LEU A 1 84 ? -4.447 -10.671 -8.696 1.00 91.31 84 LEU A N 1
ATOM 666 C CA . LEU A 1 84 ? -3.143 -10.646 -9.351 1.00 91.31 84 LEU A CA 1
ATOM 667 C C . LEU A 1 84 ? -2.013 -10.502 -8.319 1.00 91.31 84 LEU A C 1
ATOM 669 O O . LEU A 1 84 ? -1.087 -11.313 -8.318 1.00 91.31 84 LEU A O 1
ATOM 673 N N . ILE A 1 85 ? -2.157 -9.566 -7.377 1.00 91.62 85 ILE A N 1
ATOM 674 C CA . ILE A 1 85 ? -1.210 -9.345 -6.272 1.00 91.62 85 ILE A CA 1
ATOM 675 C C . ILE A 1 85 ? -1.090 -10.594 -5.400 1.00 91.62 85 ILE A C 1
ATOM 677 O O . ILE A 1 85 ? 0.022 -11.019 -5.093 1.00 91.62 85 ILE A O 1
ATOM 681 N N . ALA A 1 86 ? -2.210 -11.249 -5.079 1.00 90.12 86 ALA A N 1
ATOM 682 C CA . ALA A 1 86 ? -2.200 -12.505 -4.326 1.00 90.12 86 ALA A CA 1
ATOM 683 C C . ALA A 1 86 ? -1.445 -13.643 -5.045 1.00 90.12 86 ALA A C 1
ATOM 685 O O . ALA A 1 86 ? -0.970 -14.568 -4.392 1.00 90.12 86 ALA A O 1
ATOM 686 N N . SER A 1 87 ? -1.300 -13.575 -6.375 1.00 92.19 87 SER A N 1
ATOM 687 C CA . SER A 1 87 ? -0.491 -14.515 -7.168 1.00 92.19 87 SER A CA 1
ATOM 688 C C . SER A 1 87 ? 0.988 -14.115 -7.309 1.00 92.19 87 SER A C 1
ATOM 690 O O . SER A 1 87 ? 1.739 -14.778 -8.024 1.00 92.19 87 SER A O 1
ATOM 692 N N . GLY A 1 88 ? 1.422 -13.036 -6.648 1.00 91.38 88 GLY A N 1
ATOM 693 C CA . GLY A 1 88 ? 2.790 -12.511 -6.728 1.00 91.38 88 GLY A CA 1
ATOM 694 C C . GLY A 1 88 ? 3.069 -11.666 -7.976 1.00 91.38 88 GLY A C 1
ATOM 695 O O . GLY A 1 88 ? 4.228 -11.369 -8.278 1.00 91.38 88 GLY A O 1
ATOM 696 N N . LEU A 1 89 ? 2.019 -11.284 -8.708 1.00 93.19 89 LEU A N 1
ATOM 697 C CA . LEU A 1 89 ? 2.093 -10.465 -9.912 1.00 93.19 89 LEU A CA 1
ATOM 698 C C . LEU A 1 89 ? 1.507 -9.078 -9.654 1.00 93.19 89 LEU A C 1
ATOM 700 O O . LEU A 1 89 ? 0.590 -8.905 -8.859 1.00 93.19 89 LEU A O 1
ATOM 704 N N . ILE A 1 90 ? 1.993 -8.080 -10.376 1.00 93.94 90 ILE A N 1
ATOM 705 C CA . ILE A 1 90 ? 1.511 -6.709 -10.262 1.00 93.94 90 ILE A CA 1
ATOM 706 C C . ILE A 1 90 ? 1.457 -6.062 -11.639 1.00 93.94 90 ILE A C 1
ATOM 708 O O . ILE A 1 90 ? 2.301 -6.327 -12.489 1.00 93.94 90 ILE A O 1
ATOM 712 N N . ALA A 1 91 ? 0.445 -5.233 -11.874 1.00 93.06 91 ALA A N 1
ATOM 713 C CA . ALA A 1 91 ? 0.384 -4.352 -13.036 1.00 93.06 91 ALA A CA 1
ATOM 714 C C . ALA A 1 91 ? 0.769 -2.936 -12.603 1.00 93.06 91 ALA A C 1
ATOM 716 O O . ALA A 1 91 ? 0.483 -2.553 -11.469 1.00 93.06 91 ALA A O 1
ATOM 717 N N . PHE A 1 92 ? 1.365 -2.153 -13.504 1.00 92.62 92 PHE A N 1
ATOM 718 C CA . PHE A 1 92 ? 1.882 -0.820 -13.182 1.00 92.62 92 PHE A CA 1
ATOM 719 C C . PHE A 1 92 ? 0.844 0.085 -12.499 1.00 92.62 92 PHE A C 1
ATOM 721 O O . PHE A 1 92 ? 1.147 0.714 -11.495 1.00 92.62 92 PHE A O 1
ATOM 728 N N . GLU A 1 93 ? -0.402 0.091 -12.979 1.00 91.62 93 GLU A N 1
ATOM 729 C CA . GLU A 1 93 ? -1.507 0.878 -12.404 1.00 91.62 93 GLU A CA 1
ATOM 730 C C . GLU A 1 93 ? -1.855 0.513 -10.947 1.00 91.62 93 GLU A C 1
ATOM 732 O O . GLU A 1 93 ? -2.388 1.344 -10.208 1.00 91.62 93 GLU A O 1
ATOM 737 N N . ASN A 1 94 ? -1.482 -0.690 -10.507 1.00 91.69 94 ASN A N 1
ATOM 738 C CA . ASN A 1 94 ? -1.755 -1.225 -9.175 1.00 91.69 94 ASN A CA 1
ATOM 739 C C . ASN A 1 94 ? -0.521 -1.202 -8.259 1.00 91.69 94 ASN A C 1
ATOM 741 O O . ASN A 1 94 ? -0.579 -1.768 -7.169 1.00 91.69 94 ASN A O 1
ATOM 745 N N . ALA A 1 95 ? 0.579 -0.551 -8.667 1.00 93.00 95 ALA A N 1
ATOM 746 C CA . ALA A 1 95 ? 1.796 -0.431 -7.859 1.00 93.00 95 ALA A CA 1
ATOM 747 C C . ALA A 1 95 ? 1.496 0.097 -6.449 1.00 93.00 95 ALA A C 1
ATOM 749 O O . ALA A 1 95 ? 1.933 -0.488 -5.457 1.00 93.00 95 ALA A O 1
ATOM 750 N N . TRP A 1 96 ? 0.658 1.131 -6.353 1.00 92.19 96 TRP A N 1
ATOM 751 C CA . TRP A 1 96 ? 0.248 1.713 -5.075 1.00 92.19 96 TRP A CA 1
ATOM 752 C C . TRP A 1 96 ? -0.346 0.707 -4.087 1.00 92.19 96 TRP A C 1
ATOM 754 O O . TRP A 1 96 ? -0.227 0.942 -2.901 1.00 92.19 96 TRP A O 1
ATOM 764 N N . MET A 1 97 ? -0.949 -0.403 -4.528 1.00 91.56 97 MET A N 1
ATOM 765 C CA . MET A 1 97 ? -1.559 -1.387 -3.621 1.00 91.56 97 MET A CA 1
ATOM 766 C C . MET A 1 97 ? -0.523 -2.221 -2.862 1.00 91.56 97 MET A C 1
ATOM 768 O O . MET A 1 97 ? -0.841 -2.790 -1.821 1.00 91.56 97 MET A O 1
ATOM 772 N N . VAL A 1 98 ? 0.692 -2.321 -3.405 1.00 91.88 98 VAL A N 1
ATOM 773 C CA . VAL A 1 98 ? 1.779 -3.146 -2.868 1.00 91.88 98 VAL A CA 1
ATOM 774 C C . VAL A 1 98 ? 2.768 -2.287 -2.083 1.00 91.88 98 VAL A C 1
ATOM 776 O O . VAL A 1 98 ? 3.155 -2.663 -0.987 1.00 91.88 98 VAL A O 1
ATOM 779 N N . TYR A 1 99 ? 3.114 -1.097 -2.580 1.00 92.31 99 TYR A N 1
ATOM 780 C CA . TYR A 1 99 ? 4.062 -0.195 -1.916 1.00 92.31 99 TYR A CA 1
ATOM 781 C C . TYR A 1 99 ? 3.393 0.653 -0.829 1.00 92.31 99 TYR A C 1
ATOM 783 O O . TYR A 1 99 ? 2.996 1.797 -1.073 1.00 92.31 99 TYR A O 1
ATOM 791 N N . LYS A 1 100 ? 3.304 0.094 0.379 1.00 91.25 100 LYS A N 1
ATOM 792 C CA . LYS A 1 100 ? 2.726 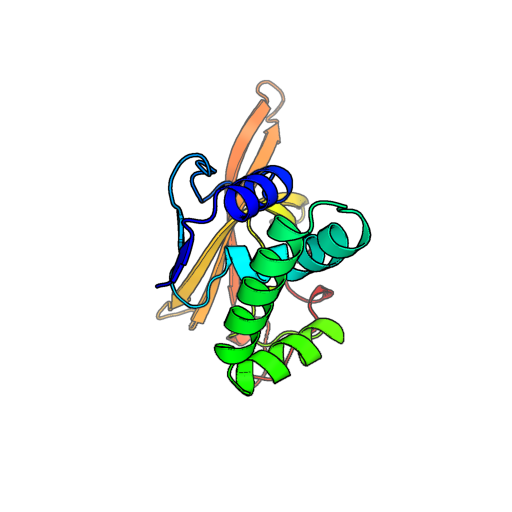0.746 1.555 1.00 91.25 100 LYS A CA 1
ATOM 793 C C . LYS A 1 100 ? 3.742 1.652 2.268 1.00 91.25 100 LYS A C 1
ATOM 795 O O . LYS A 1 100 ? 4.828 1.194 2.624 1.00 91.25 100 LYS A O 1
ATOM 800 N N . PRO A 1 101 ? 3.412 2.930 2.529 1.00 90.88 101 PRO A N 1
ATOM 801 C CA . PRO A 1 101 ? 4.216 3.784 3.399 1.00 90.88 101 PRO A CA 1
ATOM 802 C C . PRO A 1 101 ? 4.505 3.135 4.758 1.00 90.88 101 PRO A C 1
ATOM 804 O O . PRO A 1 101 ? 3.601 2.633 5.417 1.00 90.88 101 PRO A O 1
ATOM 807 N N . GLY A 1 102 ? 5.764 3.178 5.181 1.00 88.75 102 GLY A N 1
ATOM 808 C CA . GLY A 1 102 ? 6.267 2.527 6.388 1.00 88.75 102 GLY A CA 1
ATOM 809 C C . GLY A 1 102 ? 6.965 1.189 6.136 1.00 88.75 102 GLY A C 1
ATOM 810 O O . GLY A 1 102 ? 7.755 0.775 6.984 1.00 88.75 102 GLY A O 1
ATOM 811 N N . ASP A 1 103 ? 6.747 0.555 4.980 1.00 91.00 103 ASP A N 1
ATOM 812 C CA . ASP A 1 103 ? 7.386 -0.721 4.653 1.00 91.00 103 ASP A CA 1
ATOM 813 C C . ASP A 1 103 ? 8.873 -0.562 4.302 1.00 91.00 103 ASP A C 1
ATOM 815 O O . ASP A 1 103 ? 9.345 0.502 3.877 1.00 91.00 103 ASP A O 1
ATOM 819 N N . LEU A 1 104 ? 9.616 -1.659 4.471 1.00 92.00 104 LEU A N 1
ATOM 820 C CA . LEU A 1 104 ? 11.000 -1.767 4.032 1.00 92.00 104 LEU A CA 1
ATOM 821 C C . LEU A 1 104 ? 11.051 -2.131 2.550 1.00 92.00 104 LEU A C 1
ATOM 823 O O . LEU A 1 104 ? 10.419 -3.080 2.108 1.00 92.00 104 LEU A O 1
ATOM 827 N N . ILE A 1 105 ? 11.846 -1.382 1.799 1.00 93.38 105 ILE A N 1
ATOM 828 C CA . ILE A 1 105 ? 12.097 -1.589 0.380 1.00 93.38 105 ILE A CA 1
ATOM 829 C C . ILE A 1 105 ? 13.556 -1.970 0.214 1.00 93.38 105 ILE A C 1
ATOM 831 O O . ILE A 1 105 ? 14.451 -1.227 0.624 1.00 93.38 105 ILE A O 1
ATOM 835 N N . TYR A 1 106 ? 13.798 -3.103 -0.424 1.00 92.25 106 TYR A N 1
ATOM 836 C CA . TYR A 1 106 ? 15.110 -3.477 -0.913 1.00 92.25 106 TYR A CA 1
ATOM 837 C C . TYR A 1 106 ? 15.306 -2.928 -2.328 1.00 92.25 106 TYR A C 1
ATOM 839 O O . TYR A 1 106 ? 14.455 -3.101 -3.205 1.00 92.25 106 TYR A O 1
ATOM 847 N N . ALA A 1 107 ? 16.442 -2.275 -2.557 1.00 91.44 107 ALA A N 1
ATOM 848 C CA . ALA A 1 107 ? 16.881 -1.895 -3.893 1.00 91.44 107 ALA A CA 1
ATOM 849 C C . ALA A 1 107 ? 18.410 -1.854 -3.967 1.00 91.44 107 ALA A C 1
ATOM 851 O O . ALA A 1 107 ? 19.087 -1.513 -2.992 1.00 91.44 107 ALA A O 1
ATOM 852 N N . SER A 1 108 ? 18.943 -2.158 -5.151 1.00 85.88 108 SER A N 1
ATOM 853 C CA . SER A 1 108 ? 20.365 -1.999 -5.450 1.00 85.88 108 SER A CA 1
ATOM 854 C C . SER A 1 108 ? 20.584 -0.681 -6.187 1.00 85.88 108 SER A C 1
ATOM 856 O O . SER A 1 108 ? 20.003 -0.441 -7.248 1.00 85.88 108 SER A O 1
ATOM 858 N N . SER A 1 109 ? 21.411 0.198 -5.622 1.00 76.75 109 SER A N 1
ATOM 859 C CA . SER A 1 109 ? 21.752 1.487 -6.227 1.00 76.75 109 SER A CA 1
ATOM 860 C C . SER A 1 109 ? 23.263 1.653 -6.264 1.00 76.75 109 SER A C 1
ATOM 862 O O . SER A 1 109 ? 23.934 1.500 -5.246 1.00 76.75 109 SER A O 1
ATOM 864 N N . TYR A 1 110 ? 23.812 1.929 -7.451 1.00 74.44 110 TYR A N 1
ATOM 865 C CA . TYR A 1 110 ? 25.259 2.030 -7.689 1.00 74.44 110 TYR A CA 1
ATOM 866 C C . TYR A 1 110 ? 26.064 0.809 -7.196 1.00 74.44 110 TYR A C 1
ATOM 868 O O . TYR A 1 110 ? 27.183 0.948 -6.706 1.00 74.44 110 TYR A O 1
ATOM 876 N N . GLY A 1 111 ? 25.492 -0.395 -7.317 1.00 78.31 111 GLY A N 1
ATOM 877 C CA . GLY A 1 111 ? 26.129 -1.645 -6.884 1.00 78.31 111 GLY A CA 1
ATOM 878 C C . GLY A 1 111 ? 26.137 -1.859 -5.370 1.00 78.31 111 GLY A C 1
ATOM 879 O O . GLY A 1 111 ? 26.855 -2.729 -4.883 1.00 78.31 111 GLY A O 1
ATOM 880 N N . GLN A 1 112 ? 25.368 -1.064 -4.623 1.00 80.94 112 GLN A N 1
ATOM 881 C CA . GLN A 1 112 ? 25.177 -1.240 -3.192 1.00 80.94 112 GLN A CA 1
ATOM 882 C C . GLN A 1 112 ? 23.732 -1.606 -2.896 1.00 80.94 112 GLN A C 1
ATOM 884 O O . GLN A 1 112 ? 22.805 -0.838 -3.168 1.00 80.94 112 GLN A O 1
ATOM 889 N N . ASP A 1 113 ? 23.575 -2.767 -2.280 1.00 87.88 113 ASP A N 1
ATOM 890 C CA . ASP A 1 113 ? 22.299 -3.258 -1.797 1.00 87.88 113 ASP A CA 1
ATOM 891 C C . ASP A 1 113 ? 21.961 -2.572 -0.480 1.00 87.88 113 ASP A C 1
ATOM 893 O O . ASP A 1 113 ? 22.756 -2.569 0.467 1.00 87.88 113 ASP A O 1
ATOM 897 N N . ARG A 1 114 ? 20.787 -1.944 -0.430 1.00 89.31 114 ARG A N 1
ATOM 898 C CA . ARG A 1 114 ? 20.348 -1.167 0.728 1.00 89.31 114 ARG A CA 1
ATOM 899 C C . ARG A 1 114 ? 18.879 -1.436 1.028 1.00 89.31 114 ARG A C 1
ATOM 901 O O . ARG A 1 114 ? 18.080 -1.707 0.132 1.00 89.31 114 ARG A O 1
ATOM 908 N N . LEU A 1 115 ? 18.544 -1.321 2.311 1.00 92.00 115 LEU A N 1
ATOM 909 C CA . LEU A 1 115 ? 17.167 -1.259 2.782 1.00 92.00 115 LEU A CA 1
ATOM 910 C C . LEU A 1 115 ? 16.768 0.201 2.975 1.00 92.00 115 LEU A C 1
ATOM 912 O O . LEU A 1 115 ? 17.525 1.005 3.526 1.00 92.00 115 LEU A O 1
ATOM 916 N N . TYR A 1 116 ? 15.561 0.519 2.535 1.00 92.06 116 TYR A N 1
ATOM 917 C CA . TYR A 1 116 ? 14.975 1.844 2.605 1.00 92.06 116 TYR A CA 1
ATOM 918 C C . TYR A 1 116 ? 13.626 1.771 3.315 1.00 92.06 116 TYR A C 1
ATOM 920 O O . TYR A 1 116 ? 12.865 0.842 3.087 1.00 92.06 116 TYR A O 1
ATOM 928 N N . ILE A 1 117 ? 13.292 2.763 4.132 1.00 92.44 117 ILE A N 1
ATOM 929 C CA . ILE A 1 117 ? 11.939 2.946 4.665 1.00 92.44 117 ILE A CA 1
ATOM 930 C C . ILE A 1 117 ? 11.147 3.760 3.648 1.00 92.44 117 ILE A C 1
ATOM 932 O O . ILE A 1 117 ? 11.542 4.882 3.315 1.00 92.44 117 ILE A O 1
ATOM 936 N N . LEU A 1 118 ? 10.045 3.211 3.149 1.00 92.94 118 LEU A N 1
ATOM 937 C CA . LEU A 1 118 ? 9.175 3.915 2.219 1.00 92.94 118 LEU A CA 1
ATOM 938 C C . LEU A 1 118 ? 8.397 5.012 2.945 1.00 92.94 118 LEU A C 1
ATOM 940 O O . LEU A 1 118 ? 7.646 4.733 3.872 1.00 92.94 118 LEU A O 1
ATOM 944 N N . ASN A 1 119 ? 8.523 6.259 2.501 1.00 91.62 119 ASN A N 1
ATOM 945 C CA . ASN A 1 119 ? 7.776 7.366 3.090 1.00 91.62 119 ASN A CA 1
ATOM 946 C C . ASN A 1 119 ? 6.503 7.669 2.307 1.00 91.62 119 ASN A C 1
ATOM 948 O O . ASN A 1 119 ? 5.430 7.794 2.888 1.00 91.62 119 ASN A O 1
ATOM 952 N N . GLN A 1 120 ? 6.630 7.823 0.989 1.00 90.88 120 GLN A N 1
ATOM 953 C CA . GLN A 1 120 ? 5.556 8.270 0.101 1.00 90.88 120 GLN A CA 1
ATOM 954 C C . GLN A 1 120 ? 5.688 7.626 -1.269 1.00 90.88 120 GLN A C 1
ATOM 956 O O . GLN A 1 120 ? 6.794 7.315 -1.718 1.00 90.88 120 GLN A O 1
ATOM 961 N N . THR A 1 121 ? 4.558 7.497 -1.956 1.00 93.12 121 THR A N 1
ATOM 962 C CA . THR A 1 121 ? 4.500 7.004 -3.327 1.00 93.12 121 THR A CA 1
ATOM 963 C C . THR A 1 121 ? 3.686 7.928 -4.221 1.00 93.12 121 THR A C 1
ATOM 965 O O . THR A 1 121 ? 2.851 8.697 -3.745 1.00 93.12 121 THR A O 1
ATOM 968 N N . GLY A 1 122 ? 3.936 7.875 -5.528 1.00 93.06 122 GLY A N 1
ATOM 969 C CA . GLY A 1 122 ? 3.205 8.701 -6.484 1.00 93.06 122 GLY A CA 1
ATOM 970 C C . GLY A 1 122 ? 3.416 8.280 -7.931 1.00 93.06 122 GLY A C 1
ATOM 971 O O . GLY A 1 122 ? 4.502 7.854 -8.320 1.00 93.06 122 GLY A O 1
ATOM 972 N N . TYR A 1 123 ? 2.373 8.418 -8.748 1.00 94.50 123 TYR A N 1
ATOM 973 C CA . TYR A 1 123 ? 2.477 8.249 -10.195 1.00 94.50 123 TYR A CA 1
ATOM 974 C C . TYR A 1 123 ? 2.863 9.565 -10.853 1.00 94.50 123 TYR A C 1
ATOM 976 O O . TYR A 1 123 ? 2.226 10.596 -10.644 1.00 94.50 123 TYR A O 1
ATOM 984 N N . HIS A 1 124 ? 3.872 9.507 -11.711 1.00 95.06 124 HIS A N 1
ATOM 985 C CA . HIS A 1 124 ? 4.353 10.655 -12.461 1.00 95.06 124 HIS A CA 1
ATOM 986 C C . HIS A 1 124 ? 4.576 10.278 -13.925 1.00 95.06 124 HIS A C 1
ATOM 988 O O . HIS A 1 124 ? 4.597 9.105 -14.311 1.00 95.06 124 HIS A O 1
ATOM 994 N N . LYS A 1 125 ? 4.730 11.300 -14.763 1.00 94.06 125 LYS A N 1
ATOM 995 C CA . LYS A 1 125 ? 5.046 11.147 -16.177 1.00 94.06 125 LYS A CA 1
ATOM 996 C C . LYS A 1 125 ? 6.157 12.114 -16.537 1.00 94.06 125 LYS A C 1
ATOM 998 O O . LYS A 1 125 ? 6.059 13.301 -16.244 1.00 94.06 125 LYS A O 1
ATOM 1003 N N . ASP A 1 126 ? 7.167 11.589 -17.207 1.00 92.06 126 ASP A N 1
ATOM 1004 C CA . ASP A 1 126 ? 8.248 12.359 -17.804 1.00 92.06 126 ASP A CA 1
ATOM 1005 C C . ASP A 1 126 ? 8.211 12.222 -19.334 1.00 92.06 126 ASP A C 1
ATOM 1007 O O . ASP A 1 126 ? 7.787 11.193 -19.872 1.00 92.06 126 ASP A O 1
ATOM 1011 N N . ASN A 1 127 ? 8.647 13.261 -20.047 1.00 88.88 127 ASN A N 1
ATOM 1012 C CA . ASN A 1 127 ? 8.613 13.288 -21.512 1.00 88.88 127 ASN A CA 1
ATOM 1013 C C . ASN A 1 127 ? 9.596 12.291 -22.141 1.00 88.88 127 ASN A C 1
ATOM 1015 O O . ASN A 1 127 ? 9.312 11.738 -23.202 1.00 88.88 127 ASN A O 1
ATOM 1019 N N . CYS A 1 128 ? 10.729 12.036 -21.487 1.00 84.62 128 CYS A N 1
ATOM 1020 C CA . CYS A 1 128 ? 11.769 11.140 -21.979 1.00 84.62 128 CYS A CA 1
ATOM 1021 C C . CYS A 1 128 ? 11.566 9.706 -21.481 1.00 84.62 128 CYS A C 1
ATOM 1023 O O . CYS A 1 128 ? 11.808 8.754 -22.229 1.00 84.62 128 CYS A O 1
ATOM 1025 N N . MET A 1 129 ? 11.147 9.531 -20.223 1.00 82.31 129 MET A N 1
ATOM 1026 C CA . MET A 1 129 ? 11.025 8.219 -19.572 1.00 82.31 129 MET A CA 1
ATOM 1027 C C . MET A 1 129 ? 9.633 7.588 -19.674 1.00 82.31 129 MET A C 1
ATOM 1029 O O . MET A 1 129 ? 9.514 6.369 -19.547 1.00 82.31 129 MET A O 1
ATOM 1033 N N . GLY A 1 130 ? 8.595 8.376 -19.957 1.00 90.50 130 GLY A N 1
ATOM 1034 C CA . GLY A 1 130 ? 7.208 7.918 -19.917 1.00 90.50 130 GLY A CA 1
ATOM 1035 C C . GLY A 1 130 ? 6.649 7.912 -18.493 1.00 90.50 130 GLY A C 1
ATOM 1036 O O . GLY A 1 130 ? 7.064 8.710 -17.650 1.00 90.50 130 GLY A O 1
ATOM 1037 N N . LYS A 1 131 ? 5.666 7.046 -18.223 1.00 94.69 131 LYS A N 1
ATOM 1038 C CA . LYS A 1 131 ? 5.083 6.920 -16.881 1.00 94.69 131 LYS A CA 1
ATOM 1039 C C . LYS A 1 131 ? 6.033 6.166 -15.954 1.00 94.69 131 LYS A C 1
ATOM 1041 O O . LYS A 1 131 ? 6.655 5.177 -16.349 1.00 94.69 131 LYS A O 1
ATOM 1046 N N . TYR A 1 132 ? 6.115 6.621 -14.713 1.00 94.88 132 TYR A N 1
ATOM 1047 C CA . TYR A 1 132 ? 6.871 5.949 -13.667 1.00 94.88 132 TYR A CA 1
ATOM 1048 C C . TYR A 1 132 ? 6.166 6.082 -12.319 1.00 94.88 132 TYR A C 1
ATOM 1050 O O . TYR A 1 132 ? 5.412 7.028 -12.074 1.00 94.88 132 TYR A O 1
ATOM 1058 N N . PHE A 1 133 ? 6.408 5.104 -11.458 1.00 95.00 133 PHE A N 1
ATOM 1059 C CA . PHE A 1 133 ? 5.957 5.105 -10.080 1.00 95.00 133 PHE A CA 1
ATOM 1060 C C . PHE A 1 133 ? 7.139 5.479 -9.193 1.00 95.00 133 PHE A C 1
ATOM 1062 O O . PHE A 1 133 ? 8.196 4.845 -9.235 1.00 95.00 133 PHE A O 1
ATOM 1069 N N . GLN A 1 134 ? 6.989 6.578 -8.468 1.00 95.12 134 GLN A N 1
ATOM 1070 C CA . GLN A 1 134 ? 8.020 7.154 -7.626 1.00 95.12 134 GLN A CA 1
ATOM 1071 C C . GLN A 1 134 ? 7.864 6.647 -6.197 1.00 95.12 134 GLN A C 1
ATOM 1073 O O . GLN A 1 134 ? 6.770 6.709 -5.641 1.00 95.12 134 GLN A O 1
ATOM 1078 N N . LEU A 1 135 ? 8.970 6.206 -5.604 1.00 94.50 135 LEU A N 1
ATOM 1079 C CA . LEU A 1 135 ? 9.069 5.837 -4.198 1.00 94.50 135 LEU A CA 1
ATOM 1080 C C . LEU A 1 135 ? 10.007 6.835 -3.515 1.00 94.50 135 LEU A C 1
ATOM 1082 O O . LEU A 1 135 ? 11.199 6.881 -3.822 1.00 94.50 135 LEU A O 1
ATOM 1086 N N . SER A 1 136 ? 9.479 7.655 -2.615 1.00 93.88 136 SER A N 1
ATOM 1087 C CA . SER A 1 136 ? 10.282 8.538 -1.767 1.00 93.88 136 SER A CA 1
ATOM 1088 C C . SER A 1 136 ? 10.632 7.785 -0.494 1.00 93.88 136 SER A C 1
ATOM 1090 O O . SER A 1 136 ? 9.739 7.484 0.298 1.00 93.88 136 SER A O 1
ATOM 1092 N N . CYS A 1 137 ? 11.913 7.498 -0.277 1.00 92.81 137 CYS A N 1
ATOM 1093 C CA . CYS A 1 137 ? 12.355 6.630 0.809 1.00 92.81 137 CYS A CA 1
ATOM 1094 C C . CYS A 1 137 ? 13.446 7.275 1.669 1.00 92.81 137 CYS A C 1
ATOM 1096 O O . CYS A 1 137 ? 14.197 8.130 1.203 1.00 92.81 137 CYS A O 1
ATOM 1098 N N . SER A 1 138 ? 13.555 6.833 2.919 1.00 91.38 138 SER A N 1
ATOM 1099 C CA . SER A 1 138 ? 14.615 7.211 3.856 1.00 91.38 138 SER A CA 1
ATOM 1100 C C . SER A 1 138 ? 15.547 6.029 4.106 1.00 91.38 138 SER A C 1
ATOM 1102 O O . SER A 1 138 ? 15.099 4.889 4.168 1.00 91.38 138 SER A O 1
ATOM 1104 N N . PHE A 1 139 ? 16.837 6.280 4.293 1.00 89.44 139 PHE A N 1
ATOM 1105 C CA . PHE A 1 139 ? 17.806 5.262 4.702 1.00 89.44 139 PHE A CA 1
ATOM 1106 C C . PHE A 1 139 ? 18.831 5.855 5.666 1.00 89.44 139 PHE A C 1
ATOM 1108 O O . PHE A 1 139 ? 19.089 7.062 5.663 1.00 89.44 139 PHE A O 1
ATOM 1115 N N . SER A 1 140 ? 19.426 5.004 6.499 1.00 85.50 140 SER A N 1
ATOM 1116 C CA . SER A 1 140 ? 20.555 5.392 7.341 1.00 85.50 140 SER A CA 1
ATOM 1117 C C . SER A 1 140 ? 21.823 5.464 6.493 1.00 85.50 140 SER A C 1
ATOM 1119 O O . SER A 1 140 ? 22.234 4.455 5.915 1.00 85.50 140 SER A O 1
ATOM 1121 N N . ASN A 1 141 ? 22.445 6.639 6.425 1.00 78.75 141 ASN A N 1
ATOM 1122 C CA . ASN A 1 141 ? 23.769 6.810 5.838 1.00 78.75 141 ASN A CA 1
ATOM 1123 C C . ASN A 1 141 ? 24.803 7.019 6.948 1.00 78.75 141 ASN A C 1
ATOM 1125 O O . ASN A 1 141 ? 24.546 7.760 7.902 1.00 78.75 141 ASN A O 1
ATOM 1129 N N . CYS A 1 142 ? 25.964 6.383 6.805 1.00 74.12 142 CYS A N 1
ATOM 1130 C CA . CYS A 1 142 ? 27.081 6.513 7.732 1.00 74.12 142 CYS A CA 1
ATOM 1131 C C . CYS A 1 142 ? 28.352 6.803 6.935 1.00 74.12 142 CYS A C 1
ATOM 1133 O O . CYS A 1 142 ? 28.893 5.905 6.295 1.00 74.12 142 CYS A O 1
ATOM 1135 N N . ASP A 1 143 ? 28.851 8.034 7.019 1.00 73.31 143 ASP A N 1
ATOM 1136 C CA . ASP A 1 143 ? 30.066 8.462 6.306 1.00 73.31 143 ASP A CA 1
ATOM 1137 C C . ASP A 1 143 ? 31.328 8.343 7.192 1.00 73.31 143 ASP A C 1
ATOM 1139 O O . ASP A 1 143 ? 32.285 9.096 7.046 1.00 73.31 143 ASP A O 1
ATOM 1143 N N . GLY A 1 144 ? 31.325 7.426 8.166 1.00 66.62 144 GLY A N 1
ATOM 1144 C CA . GLY A 1 144 ? 32.453 7.156 9.073 1.00 66.62 144 GLY A CA 1
ATOM 1145 C C . GLY A 1 144 ? 32.538 8.054 10.316 1.00 66.62 144 GLY A C 1
ATOM 1146 O O . GLY A 1 144 ? 32.934 7.560 11.365 1.00 66.62 144 GLY A O 1
ATOM 1147 N N . ASP A 1 145 ? 32.087 9.311 10.239 1.00 66.69 145 ASP A N 1
ATOM 1148 C CA . ASP A 1 145 ? 32.083 10.260 11.377 1.00 66.69 145 ASP A CA 1
ATOM 1149 C C . ASP A 1 145 ? 30.678 10.665 11.850 1.00 66.69 145 ASP A C 1
ATOM 1151 O O . ASP A 1 145 ? 30.478 11.070 12.996 1.00 66.69 145 ASP A O 1
ATOM 1155 N N . LYS A 1 146 ? 29.677 10.593 10.965 1.00 59.91 146 LYS A N 1
ATOM 1156 C CA . LYS A 1 146 ? 28.295 11.001 11.252 1.00 59.91 146 LYS A CA 1
ATOM 1157 C C . LYS A 1 146 ? 27.328 9.964 10.705 1.00 59.91 146 LYS A C 1
ATOM 1159 O O . LYS A 1 146 ? 27.439 9.546 9.555 1.00 59.91 146 LYS A O 1
ATOM 1164 N N . SER A 1 147 ? 26.381 9.569 11.550 1.00 70.38 147 SER A N 1
ATOM 1165 C CA . SER A 1 147 ? 25.223 8.764 11.162 1.00 70.38 147 SER A CA 1
ATOM 1166 C C . SER A 1 147 ? 24.022 9.692 11.021 1.00 70.38 147 SER A C 1
ATOM 1168 O O . SER A 1 147 ? 23.755 10.492 11.919 1.00 70.38 147 SER A O 1
ATOM 1170 N N . GLY A 1 148 ? 23.312 9.611 9.900 1.00 77.94 148 GLY A N 1
ATOM 1171 C CA . GLY A 1 148 ? 22.145 10.448 9.632 1.00 77.94 148 GLY A CA 1
ATOM 1172 C C . GLY A 1 148 ? 21.093 9.732 8.794 1.00 77.94 148 GLY A C 1
ATOM 1173 O O . GLY A 1 148 ? 21.386 8.769 8.086 1.00 77.94 148 GLY A O 1
ATOM 1174 N N . LEU A 1 149 ? 19.855 10.220 8.868 1.00 82.31 149 LEU A N 1
ATOM 1175 C CA . LEU A 1 149 ? 18.786 9.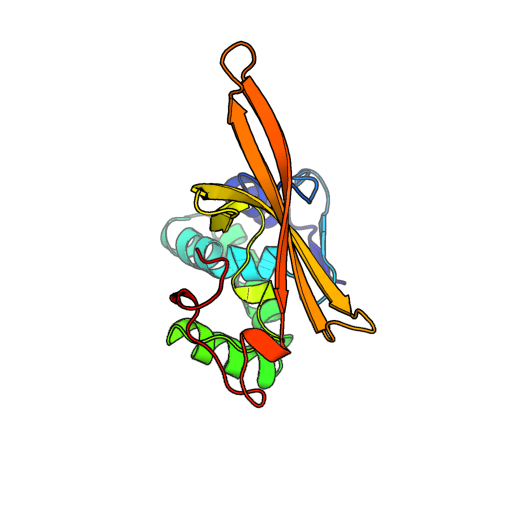819 7.958 1.00 82.31 149 LEU A CA 1
ATOM 1176 C C . LEU A 1 149 ? 18.902 10.646 6.682 1.00 82.31 149 LEU A C 1
ATOM 1178 O O . LEU A 1 149 ? 18.841 11.873 6.718 1.00 82.31 149 LEU A O 1
ATOM 1182 N N . SER A 1 150 ? 19.084 9.962 5.561 1.00 87.12 150 SER A N 1
ATOM 1183 C CA . SER A 1 150 ? 19.098 10.566 4.233 1.00 87.12 150 SER A CA 1
ATOM 1184 C C . SER A 1 150 ? 17.856 10.134 3.467 1.00 87.12 150 SER A C 1
ATOM 1186 O O . SER A 1 150 ? 17.372 9.016 3.637 1.00 87.12 150 SER A O 1
ATOM 1188 N N . GLN A 1 151 ? 17.340 11.018 2.619 1.00 89.00 151 GLN A N 1
ATOM 1189 C CA . GLN A 1 151 ? 16.215 10.725 1.739 1.00 89.00 151 GLN A CA 1
ATOM 1190 C C . GLN A 1 151 ? 16.715 10.466 0.321 1.00 89.00 151 GLN A C 1
ATOM 1192 O O . GLN A 1 151 ? 17.677 11.078 -0.140 1.00 89.00 151 GLN A O 1
ATOM 1197 N N . THR A 1 152 ? 16.058 9.550 -0.375 1.00 91.50 152 THR A N 1
ATOM 1198 C CA . THR A 1 152 ? 16.298 9.269 -1.786 1.00 91.50 152 THR A CA 1
ATOM 1199 C C . THR A 1 152 ? 14.985 8.973 -2.491 1.00 91.50 152 THR A C 1
ATOM 1201 O O . THR A 1 152 ? 13.938 8.782 -1.868 1.00 91.50 152 THR A O 1
ATOM 1204 N N . THR A 1 153 ? 15.047 8.921 -3.813 1.00 92.44 153 THR A N 1
ATOM 1205 C CA . THR A 1 153 ? 13.913 8.589 -4.657 1.00 92.44 153 THR A CA 1
ATOM 1206 C C . THR A 1 153 ? 14.271 7.415 -5.551 1.00 92.44 153 THR A C 1
ATOM 1208 O O . THR A 1 153 ? 15.186 7.507 -6.369 1.00 92.44 153 THR A O 1
ATOM 1211 N N . LEU A 1 154 ? 13.514 6.329 -5.424 1.00 92.88 154 LEU A N 1
ATOM 1212 C CA . LEU A 1 154 ? 13.552 5.200 -6.348 1.00 92.88 154 LEU A CA 1
ATOM 1213 C C . LEU A 1 154 ? 12.430 5.365 -7.379 1.00 92.88 154 LEU A C 1
ATOM 1215 O O . LEU A 1 154 ? 11.411 6.014 -7.118 1.00 92.88 154 LEU A O 1
ATOM 1219 N N . ARG A 1 155 ? 12.623 4.816 -8.579 1.00 93.62 155 ARG A N 1
ATOM 1220 C CA . ARG A 1 155 ? 11.656 4.936 -9.676 1.00 93.62 155 ARG A CA 1
ATOM 1221 C C . ARG A 1 155 ? 11.453 3.588 -10.344 1.00 93.62 155 ARG A C 1
ATOM 1223 O O . ARG A 1 155 ? 12.411 3.008 -10.838 1.00 93.62 155 ARG A O 1
ATOM 1230 N N . ILE A 1 156 ? 10.199 3.163 -10.426 1.00 93.00 156 ILE A N 1
ATOM 1231 C CA . ILE A 1 156 ? 9.774 1.987 -11.185 1.00 93.00 156 ILE A CA 1
ATOM 1232 C C . ILE A 1 156 ? 9.204 2.494 -12.504 1.00 93.00 156 ILE A C 1
ATOM 1234 O O . ILE A 1 156 ? 8.154 3.140 -12.538 1.00 93.00 156 ILE A O 1
ATOM 1238 N N . VAL A 1 157 ? 9.926 2.267 -13.595 1.00 92.81 157 VAL A N 1
ATOM 1239 C CA . VAL A 1 157 ? 9.600 2.838 -14.906 1.00 92.81 157 VAL A CA 1
ATOM 1240 C C . VAL A 1 157 ? 8.738 1.853 -15.689 1.00 92.81 157 VAL A C 1
ATOM 1242 O O . VAL A 1 157 ? 9.190 0.748 -15.985 1.00 92.81 157 VAL A O 1
ATOM 1245 N N . GLU A 1 158 ? 7.528 2.266 -16.087 1.00 92.88 158 GLU A N 1
ATOM 1246 C CA . GLU A 1 158 ? 6.536 1.382 -16.724 1.00 92.88 158 GLU A CA 1
ATOM 1247 C C . GLU A 1 158 ? 7.135 0.631 -17.921 1.00 92.88 158 GLU A C 1
ATOM 1249 O O . GLU A 1 158 ? 7.137 -0.592 -17.963 1.00 92.88 158 GLU A O 1
ATOM 1254 N N . ARG A 1 159 ? 7.742 1.362 -18.862 1.00 89.56 159 ARG A N 1
ATOM 1255 C CA . ARG A 1 159 ? 8.293 0.788 -20.102 1.00 89.56 159 ARG A CA 1
ATOM 1256 C C . ARG A 1 159 ? 9.504 -0.137 -19.915 1.00 89.56 159 ARG A C 1
ATOM 1258 O O . ARG A 1 159 ? 9.881 -0.807 -20.869 1.00 89.56 159 ARG A O 1
ATOM 1265 N N . GLN A 1 160 ? 10.166 -0.090 -18.758 1.00 88.69 160 GLN A N 1
ATOM 1266 C CA . GLN A 1 160 ? 11.345 -0.918 -18.467 1.00 88.69 160 GLN A CA 1
ATOM 1267 C C . GLN A 1 160 ? 10.944 -2.180 -17.707 1.00 88.69 160 GLN A C 1
ATOM 1269 O O . GLN A 1 160 ? 11.449 -3.258 -17.997 1.00 88.69 160 GLN A O 1
ATOM 1274 N N . GLU A 1 161 ? 10.013 -2.028 -16.768 1.00 89.00 161 GLU A N 1
ATOM 1275 C CA . GLU A 1 161 ? 9.647 -3.060 -15.798 1.00 89.00 161 GLU A CA 1
ATOM 1276 C C . GLU A 1 161 ? 8.389 -3.840 -16.218 1.00 89.00 161 GLU A C 1
ATOM 1278 O O . GLU A 1 161 ? 8.180 -4.964 -15.768 1.00 89.00 161 GLU A O 1
ATOM 1283 N N . PHE A 1 162 ? 7.548 -3.275 -17.095 1.00 87.81 162 PHE A N 1
ATOM 1284 C CA . PHE A 1 162 ? 6.281 -3.857 -17.554 1.00 87.81 162 PHE A CA 1
ATOM 1285 C C . PHE A 1 162 ? 6.248 -3.918 -19.085 1.00 87.81 162 PHE A C 1
ATOM 1287 O O . PHE A 1 162 ? 5.824 -2.987 -19.776 1.00 87.81 162 PHE A O 1
ATOM 1294 N N . VAL A 1 163 ? 6.710 -5.037 -19.644 1.00 79.38 163 VAL A N 1
ATOM 1295 C CA . VAL A 1 163 ? 6.774 -5.236 -21.099 1.00 79.38 163 VAL A CA 1
ATOM 1296 C C . VAL A 1 163 ? 5.358 -5.356 -21.672 1.00 79.38 163 VAL A C 1
ATOM 1298 O O . VAL A 1 163 ? 4.615 -6.267 -21.336 1.00 79.38 163 VAL A O 1
ATOM 1301 N N . GLY A 1 164 ? 4.956 -4.437 -22.554 1.00 70.94 164 GLY A N 1
ATOM 1302 C CA . GLY A 1 164 ? 3.685 -4.548 -23.286 1.00 70.94 164 GLY A CA 1
ATOM 1303 C C . GLY A 1 164 ? 2.421 -4.513 -22.414 1.00 70.94 164 GLY A C 1
ATOM 1304 O O . GLY A 1 164 ? 1.427 -5.136 -22.775 1.00 70.94 164 GLY A O 1
ATOM 1305 N N . ALA A 1 165 ? 2.460 -3.806 -21.277 1.00 70.62 165 ALA A N 1
ATOM 1306 C CA . ALA A 1 165 ? 1.377 -3.740 -20.286 1.00 70.62 165 ALA A CA 1
ATOM 1307 C C . ALA A 1 165 ? 1.023 -5.085 -19.616 1.00 70.62 165 ALA A C 1
ATOM 1309 O O . ALA A 1 165 ? -0.022 -5.200 -18.972 1.00 70.62 165 ALA A O 1
ATOM 1310 N N . SER A 1 166 ? 1.887 -6.100 -19.724 1.00 83.62 166 SER A N 1
ATOM 1311 C CA . SER A 1 166 ? 1.709 -7.341 -18.975 1.00 83.62 166 SER A CA 1
ATOM 1312 C C . SER A 1 166 ? 2.079 -7.157 -17.499 1.00 83.62 166 SER A C 1
ATOM 1314 O O . SER A 1 166 ? 3.000 -6.396 -17.192 1.00 83.62 166 SER A O 1
ATOM 1316 N N . PRO A 1 167 ? 1.429 -7.889 -16.580 1.00 88.50 167 PRO A N 1
ATOM 1317 C CA . PRO A 1 167 ? 1.870 -7.971 -15.197 1.00 88.50 167 PRO A CA 1
ATOM 1318 C C . PRO A 1 167 ? 3.305 -8.487 -15.060 1.00 88.50 167 PRO A C 1
ATOM 1320 O O . PRO A 1 167 ? 3.709 -9.402 -15.779 1.00 88.50 167 PRO A O 1
ATOM 1323 N N . SER A 1 168 ? 4.028 -7.957 -14.079 1.00 91.12 168 SER A N 1
ATOM 1324 C CA . SER A 1 168 ? 5.385 -8.377 -13.715 1.00 91.12 168 SER A CA 1
ATOM 1325 C C . SER A 1 168 ? 5.392 -9.014 -12.328 1.00 91.12 168 SER A C 1
ATOM 1327 O O . SER A 1 168 ? 4.478 -8.794 -11.532 1.00 91.12 168 SER A O 1
ATOM 1329 N N . LYS A 1 169 ? 6.406 -9.829 -12.019 1.00 91.25 169 LYS A N 1
ATOM 1330 C CA . LYS A 1 169 ? 6.567 -10.378 -10.665 1.00 91.25 169 LYS A CA 1
ATOM 1331 C C . LYS A 1 169 ? 6.986 -9.258 -9.721 1.00 91.25 169 LYS A C 1
ATOM 1333 O O . LYS A 1 169 ? 7.879 -8.487 -10.053 1.00 91.25 169 LYS A O 1
ATOM 1338 N N . ILE A 1 170 ? 6.390 -9.197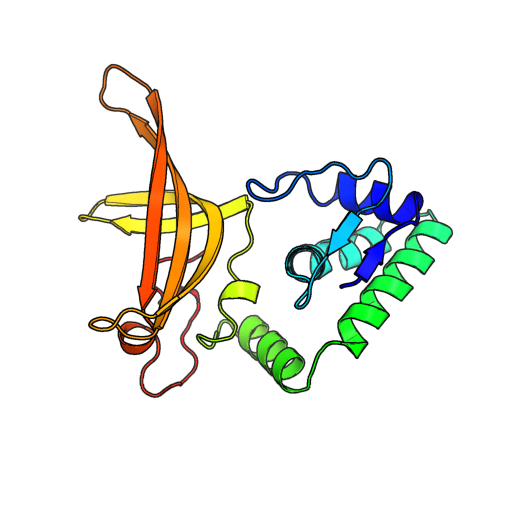 -8.532 1.00 89.00 170 ILE A N 1
ATOM 1339 C CA . ILE A 1 170 ? 6.722 -8.156 -7.542 1.00 89.00 170 ILE A CA 1
ATOM 1340 C C . ILE A 1 170 ? 8.223 -8.190 -7.203 1.00 89.00 170 ILE A C 1
ATOM 1342 O O . ILE A 1 170 ? 8.874 -7.154 -7.155 1.00 89.00 170 ILE A O 1
ATOM 1346 N N . THR A 1 171 ? 8.799 -9.388 -7.079 1.00 88.44 171 THR A N 1
ATOM 1347 C CA . THR A 1 171 ? 10.217 -9.599 -6.744 1.00 88.44 171 THR A CA 1
ATOM 1348 C C . THR A 1 171 ? 11.192 -9.327 -7.891 1.00 88.44 171 THR A C 1
ATOM 1350 O O . THR A 1 171 ? 12.396 -9.388 -7.677 1.00 88.44 171 THR A O 1
ATOM 1353 N N . SER A 1 172 ? 10.714 -9.130 -9.127 1.00 86.56 172 SER A N 1
ATOM 1354 C CA . SER A 1 172 ? 11.593 -8.828 -10.268 1.00 86.56 172 SER A CA 1
ATOM 1355 C C . SER A 1 172 ? 11.748 -7.333 -10.523 1.00 86.56 172 SER A C 1
ATOM 1357 O O . SER A 1 172 ? 12.506 -6.966 -11.414 1.00 86.56 172 SER A O 1
ATOM 1359 N N . LEU A 1 173 ? 11.015 -6.491 -9.792 1.00 88.12 173 LEU A N 1
ATOM 1360 C CA . LEU A 1 173 ? 11.101 -5.040 -9.912 1.00 88.12 173 LEU A CA 1
ATOM 1361 C C . LEU A 1 173 ? 12.420 -4.537 -9.317 1.00 88.12 173 LEU A C 1
ATOM 1363 O O . LEU A 1 173 ? 12.922 -5.097 -8.344 1.00 88.12 173 LEU A O 1
ATOM 1367 N N . SER A 1 174 ? 12.952 -3.438 -9.853 1.00 86.56 174 SER A N 1
ATOM 1368 C CA . SER A 1 174 ? 14.176 -2.790 -9.340 1.00 86.56 174 SER A CA 1
ATOM 1369 C C . SER A 1 174 ? 14.125 -2.372 -7.863 1.00 86.56 174 SER A C 1
ATOM 1371 O O . SER A 1 174 ? 15.172 -2.187 -7.240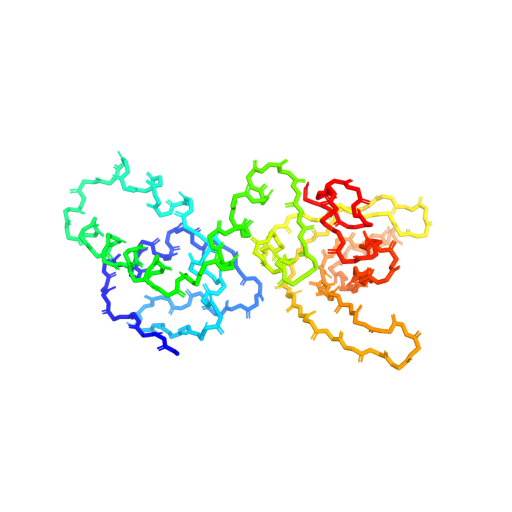 1.00 86.56 174 SER A O 1
ATOM 1373 N N . ALA A 1 175 ? 12.926 -2.233 -7.301 1.00 85.00 175 ALA A N 1
ATOM 1374 C CA . ALA A 1 175 ? 12.691 -2.007 -5.883 1.00 85.00 175 ALA A CA 1
ATOM 1375 C C . ALA A 1 175 ? 11.568 -2.938 -5.416 1.00 85.00 175 ALA A C 1
ATOM 1377 O O . ALA A 1 175 ? 10.468 -2.855 -5.960 1.00 85.00 175 ALA A O 1
ATOM 1378 N N . PHE A 1 176 ? 11.803 -3.803 -4.431 1.00 86.25 176 PHE A N 1
ATOM 1379 C CA . PHE A 1 176 ? 10.799 -4.768 -3.956 1.00 86.25 176 PHE A CA 1
ATOM 1380 C C . PHE A 1 176 ? 10.768 -4.877 -2.425 1.00 86.25 176 PHE A C 1
ATOM 1382 O O . PHE A 1 176 ? 11.673 -4.386 -1.752 1.00 86.25 176 PHE A O 1
ATOM 1389 N N . LEU A 1 177 ? 9.679 -5.456 -1.906 1.00 78.31 177 LEU A N 1
ATOM 1390 C CA . LEU A 1 177 ? 9.383 -5.654 -0.478 1.00 78.31 177 LEU A CA 1
ATOM 1391 C C . LEU A 1 177 ? 9.966 -6.968 0.048 1.00 78.31 177 LEU A C 1
ATOM 1393 O O . LEU A 1 177 ? 9.931 -7.959 -0.722 1.00 78.31 177 LEU A O 1
#

InterPro domains:
  IPR054289 UncB-like, DUF7025 [PF22942] (83-176)

Sequence (177 aa):
MVTINSPQLLKTLKELVRFSPSESLDFDTQVSYDSPYNLLHHHRAELLEYKKTSADETALEHIDLLLLFLASEASDKGRVATKLIASGLIAFENAWMVYKPGDLIYASSYGQDRLYILNQTGYHKDNCMGKYFQLSCSFSNCDGDKSGLSQTTLRIVERQEFVGASPSKITSLSAFL

pLDDT: mean 87.56, std 7.03, range [59.91, 95.12]

Radius of gyration: 18.07 Å; chains: 1; bounding box: 52×28×45 Å

Organism: NCBI:txid86259